Protein AF-A0A699UHP6-F1 (afdb_monomer_lite)

Organism: Tanacetum cinerariifolium (NCBI:txid118510)

pLDDT: mean 79.54, std 11.46, range [41.97, 96.06]

Secondary structure (DSSP, 8-state):
-HHHHHHTTPPP-TTT---S-SEEEETTEEEETTEEEE-HHHHHHHHTPPP--EETTEE----HHHHHHHHHHHHHHHSTTS-PPP-TTS-EEEEEEE-SS-EEEEEEE------

Sequence (115 aa):
MLKRCEDTKLALNWEKSHFMVKEGIVLGYKISKKGIEVDKAKIEVILKLPHPTTVKGIAVSLDTQDFTAFRTLKDKLTEAPILIAPNWDQAFELMCDASDYAVGAVLGQRIEKHF

Foldseek 3Di:
DVVVCV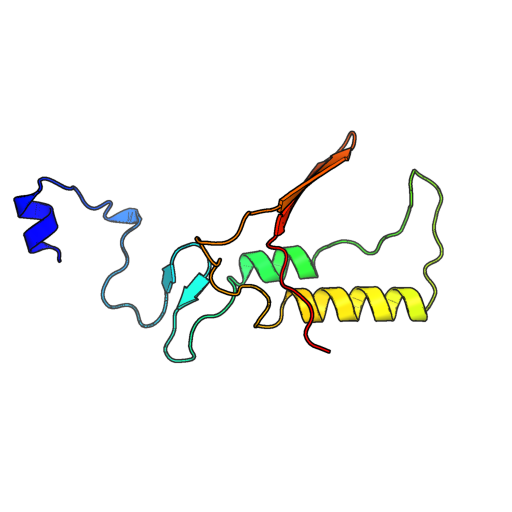VVVNDDDPVPDDPPDQWDADPQWIQHPVGTAHHVVVLVVLVPPDDCQDDVNHGDDQDPVNVVVSVVVSVVVRDPPPCDPDDPVFDWDWDWDDDPVDIDIDIDTDDPDPD

Structure (mmCIF, N/CA/C/O backbone):
data_AF-A0A699UHP6-F1
#
_entry.id   AF-A0A699UHP6-F1
#
loop_
_atom_site.group_PDB
_atom_site.id
_atom_site.type_symbol
_atom_site.label_atom_id
_atom_site.label_alt_id
_atom_site.label_comp_id
_atom_site.label_asym_id
_atom_site.label_entity_id
_atom_site.label_seq_id
_atom_site.pdbx_PDB_ins_code
_atom_site.Cartn_x
_atom_site.Cartn_y
_atom_site.Cartn_z
_atom_site.occupancy
_atom_site.B_iso_or_equiv
_atom_site.auth_seq_id
_atom_site.auth_comp_id
_atom_site.auth_asym_id
_atom_site.auth_atom_id
_atom_site.pdbx_PDB_model_num
ATOM 1 N N . MET A 1 1 ? -12.772 -1.068 23.017 1.00 82.75 1 MET A N 1
ATOM 2 C CA . MET A 1 1 ? -12.833 -1.665 21.663 1.00 82.75 1 MET A CA 1
ATOM 3 C C . MET A 1 1 ? -13.234 -3.131 21.744 1.00 82.75 1 MET A C 1
ATOM 5 O O . MET A 1 1 ? -14.338 -3.428 21.328 1.00 82.75 1 MET A O 1
ATOM 9 N N . LEU A 1 2 ? -12.447 -3.996 22.401 1.00 89.50 2 LEU A N 1
ATOM 10 C CA . LEU A 1 2 ? -12.779 -5.424 22.578 1.00 89.50 2 LEU A CA 1
ATOM 11 C C . LEU A 1 2 ? -14.181 -5.664 23.167 1.00 89.50 2 LEU A C 1
ATOM 13 O O . LEU A 1 2 ? -14.947 -6.437 22.608 1.00 89.50 2 LEU A O 1
ATOM 17 N N . LYS A 1 3 ? -14.566 -4.901 24.200 1.00 91.38 3 LYS A N 1
ATOM 18 C CA . LYS A 1 3 ? -15.924 -4.960 24.765 1.00 91.38 3 LYS A CA 1
ATOM 19 C C . LYS A 1 3 ? -17.028 -4.692 23.730 1.00 91.38 3 LYS A C 1
ATOM 21 O O . LYS A 1 3 ? -18.012 -5.409 23.690 1.00 91.38 3 LYS A O 1
ATOM 26 N N . ARG A 1 4 ? -16.818 -3.733 22.819 1.00 93.06 4 ARG A N 1
ATOM 27 C CA . ARG A 1 4 ? -17.770 -3.459 21.728 1.00 93.06 4 ARG A CA 1
ATOM 28 C C . ARG A 1 4 ? -17.830 -4.606 20.718 1.00 93.06 4 ARG A C 1
ATOM 30 O O . ARG A 1 4 ? -18.895 -4.837 20.161 1.00 93.06 4 ARG A O 1
ATOM 37 N N . CYS A 1 5 ? -16.722 -5.309 20.468 1.00 90.69 5 CYS A N 1
ATOM 38 C CA . CYS A 1 5 ? -16.730 -6.509 19.626 1.00 90.69 5 CYS A CA 1
ATOM 39 C C . CYS A 1 5 ? -17.602 -7.609 20.251 1.00 90.69 5 CYS A C 1
ATOM 41 O O . CYS A 1 5 ? -18.398 -8.211 19.541 1.00 90.69 5 CYS A O 1
ATOM 43 N N . GLU A 1 6 ? -17.528 -7.803 21.574 1.00 91.19 6 GLU A N 1
ATOM 44 C CA . GLU A 1 6 ? -18.419 -8.723 22.301 1.00 91.19 6 GLU A CA 1
ATOM 45 C C . GLU A 1 6 ? -19.889 -8.298 22.180 1.00 91.19 6 GLU A C 1
ATOM 47 O O . GLU A 1 6 ? -20.727 -9.100 21.767 1.00 91.19 6 GLU A O 1
ATOM 52 N N . ASP A 1 7 ? -20.188 -7.026 22.464 1.00 95.94 7 ASP A N 1
ATOM 53 C CA . ASP A 1 7 ? -21.556 -6.488 22.438 1.00 95.94 7 ASP A CA 1
ATOM 54 C C . ASP A 1 7 ? -22.197 -6.594 21.039 1.00 95.94 7 ASP A C 1
ATOM 56 O O . ASP A 1 7 ? -23.408 -6.767 20.907 1.00 95.94 7 ASP A O 1
ATOM 60 N N . THR A 1 8 ? -21.381 -6.527 19.981 1.00 96.06 8 THR A N 1
ATOM 61 C CA . THR A 1 8 ? -21.813 -6.619 18.573 1.00 96.06 8 THR A CA 1
ATOM 62 C C . THR A 1 8 ? -21.675 -8.018 17.968 1.00 96.06 8 THR A C 1
ATOM 64 O O . THR A 1 8 ? -21.970 -8.196 16.788 1.00 96.06 8 THR A O 1
ATOM 67 N N . LYS A 1 9 ? -21.265 -9.026 18.754 1.00 94.19 9 LYS A N 1
ATOM 68 C CA . LYS A 1 9 ? -21.013 -10.407 18.296 1.00 94.19 9 LYS A CA 1
ATOM 69 C C . LYS A 1 9 ? -19.989 -10.502 17.152 1.00 94.19 9 LYS A C 1
ATOM 71 O O . LYS A 1 9 ? -20.067 -11.399 16.313 1.00 94.19 9 LYS A O 1
ATOM 76 N N . LEU A 1 10 ? -19.016 -9.593 17.119 1.00 93.69 10 LEU A N 1
ATOM 77 C CA . LEU A 1 10 ? -17.887 -9.644 16.193 1.00 93.69 10 LEU A CA 1
ATOM 78 C C . LEU A 1 10 ? -16.768 -10.509 16.779 1.00 93.69 10 LEU A C 1
ATOM 80 O O . LEU A 1 10 ? -16.263 -10.243 17.870 1.00 93.69 10 LEU A O 1
ATOM 84 N N . ALA A 1 11 ? -16.351 -11.528 16.030 1.00 90.06 11 ALA A N 1
ATOM 85 C CA . ALA A 1 11 ? -15.228 -12.381 16.396 1.00 90.06 11 ALA A CA 1
ATOM 86 C C . ALA A 1 11 ? -13.903 -11.798 15.885 1.00 90.06 11 ALA A C 1
ATOM 88 O O . ALA A 1 11 ? -13.796 -11.357 14.740 1.00 90.06 11 ALA A O 1
ATOM 89 N N . LEU A 1 12 ? -12.874 -11.833 16.730 1.00 88.50 12 LEU A N 1
ATOM 90 C CA . LEU A 1 12 ? -11.511 -11.479 16.344 1.00 88.50 12 LEU A CA 1
ATOM 91 C C . LEU A 1 12 ? -10.793 -12.716 15.814 1.00 88.50 12 LEU A C 1
ATOM 93 O O . LEU A 1 12 ? -10.819 -13.778 16.433 1.00 88.50 12 LEU A O 1
ATOM 97 N N . ASN A 1 13 ? -10.104 -12.567 14.686 1.00 91.94 13 ASN A N 1
ATOM 98 C CA . ASN A 1 13 ? -9.182 -13.592 14.220 1.00 91.94 13 ASN A CA 1
ATOM 99 C C . ASN A 1 13 ? -7.891 -13.492 15.046 1.00 91.94 13 ASN A C 1
ATOM 101 O O . ASN A 1 13 ? -7.106 -12.565 14.839 1.00 91.94 13 ASN A O 1
ATOM 105 N N . TRP A 1 14 ? -7.686 -14.418 15.985 1.00 86.88 14 TRP A N 1
ATOM 106 C CA . TRP A 1 14 ? -6.534 -14.390 16.889 1.00 86.88 14 TRP A CA 1
ATOM 107 C C . TRP A 1 14 ? -5.195 -14.542 16.148 1.00 86.88 14 TRP A C 1
ATOM 109 O O . TRP A 1 14 ? -4.246 -13.852 16.499 1.00 86.88 14 TRP A O 1
ATOM 119 N N . GLU A 1 15 ? -5.137 -15.350 15.082 1.00 91.19 15 GLU A N 1
ATOM 120 C CA . GLU A 1 15 ? -3.921 -15.577 14.281 1.00 91.19 15 GLU A CA 1
ATOM 121 C C . GLU A 1 15 ? -3.471 -14.316 13.538 1.00 91.19 15 GLU A C 1
ATOM 123 O O . GLU A 1 15 ? -2.287 -14.120 13.278 1.00 91.19 15 GLU A O 1
ATOM 128 N N . LYS A 1 16 ? -4.424 -13.447 13.183 1.00 88.00 16 LYS A N 1
ATOM 129 C CA . LYS A 1 16 ? -4.167 -12.201 12.444 1.00 88.00 16 LYS A CA 1
ATOM 130 C C . LYS A 1 16 ? -4.133 -10.960 13.340 1.00 88.00 16 LYS A C 1
ATOM 132 O O . LYS A 1 16 ? -3.782 -9.877 12.868 1.00 88.00 16 LYS A O 1
ATOM 137 N N . SER A 1 17 ? -4.503 -11.084 14.615 1.00 89.88 17 SER A N 1
ATOM 138 C CA . SER A 1 17 ? -4.574 -9.953 15.543 1.00 89.88 17 SER A CA 1
ATOM 139 C C . SER A 1 17 ? -3.251 -9.747 16.271 1.00 89.88 17 SER A C 1
ATOM 141 O O . SER A 1 17 ? -2.696 -10.669 16.856 1.00 89.88 17 SER A O 1
ATOM 143 N N . HIS A 1 18 ? -2.772 -8.505 16.284 1.00 90.00 18 HIS A N 1
ATOM 144 C CA . HIS A 1 18 ? -1.529 -8.119 16.946 1.00 90.00 18 HIS A CA 1
ATOM 145 C C . HIS A 1 18 ? -1.850 -7.127 18.068 1.00 90.00 18 HIS A C 1
ATOM 147 O O . HIS A 1 18 ? -2.420 -6.065 17.815 1.00 90.00 18 HIS A O 1
ATOM 153 N N . PHE A 1 19 ? -1.493 -7.464 19.310 1.00 91.69 19 PHE A N 1
ATOM 154 C CA . PHE A 1 19 ? -1.783 -6.647 20.493 1.00 91.69 19 PHE A CA 1
ATOM 155 C C . PHE A 1 19 ? -0.498 -6.208 21.188 1.00 91.69 19 PHE A C 1
ATOM 157 O O . PHE A 1 19 ? 0.453 -6.976 21.288 1.00 91.69 19 PHE A O 1
ATOM 164 N N . MET A 1 20 ? -0.491 -4.975 21.702 1.00 92.00 20 MET A N 1
ATOM 165 C CA . MET A 1 20 ? 0.611 -4.420 22.506 1.00 92.00 20 MET A CA 1
ATOM 166 C C . MET A 1 20 ? 1.993 -4.462 21.818 1.00 92.00 20 MET A C 1
ATOM 168 O O . MET A 1 20 ? 3.029 -4.509 22.481 1.00 92.00 20 MET A O 1
ATOM 172 N N . VAL A 1 21 ? 2.024 -4.420 20.482 1.00 92.19 21 VAL A N 1
ATOM 173 C CA . VAL A 1 21 ? 3.258 -4.408 19.683 1.00 92.19 21 VAL A CA 1
ATOM 174 C C . VAL A 1 21 ? 3.806 -2.985 19.514 1.00 92.19 21 VAL A C 1
ATOM 176 O O . VAL A 1 21 ? 3.057 -2.010 19.499 1.00 92.19 21 VAL A O 1
ATOM 179 N N . LYS A 1 22 ? 5.132 -2.850 19.384 1.00 91.19 22 LYS A N 1
ATOM 180 C CA . LYS A 1 22 ? 5.804 -1.551 19.154 1.00 91.19 22 LYS A CA 1
ATOM 181 C C . LYS A 1 22 ? 5.729 -1.083 17.696 1.00 91.19 22 LYS A C 1
ATOM 183 O O . LYS A 1 22 ? 5.924 0.102 17.429 1.00 91.19 22 LYS A O 1
ATOM 188 N N . GLU A 1 23 ? 5.487 -2.015 16.782 1.00 90.38 23 GLU A N 1
ATOM 189 C CA . GLU A 1 23 ? 5.287 -1.785 15.356 1.00 90.38 23 GLU A CA 1
ATOM 190 C C . GLU A 1 23 ? 4.331 -2.838 14.782 1.00 90.38 23 GLU A C 1
ATOM 192 O O . GLU A 1 23 ? 4.243 -3.941 15.321 1.00 90.38 23 GLU A O 1
ATOM 197 N N . GLY A 1 24 ? 3.611 -2.507 13.709 1.00 87.19 24 GLY A N 1
ATOM 198 C CA . GLY A 1 24 ? 2.671 -3.425 13.061 1.00 87.19 24 GLY A CA 1
ATOM 199 C C . GLY A 1 24 ? 2.279 -2.983 11.654 1.00 87.19 24 GLY A C 1
ATOM 200 O O . GLY A 1 24 ? 2.492 -1.828 11.286 1.00 87.19 24 GLY A O 1
ATOM 201 N N . ILE A 1 25 ? 1.718 -3.907 10.870 1.00 84.50 25 ILE A N 1
ATOM 202 C CA . ILE A 1 25 ? 1.209 -3.618 9.526 1.00 84.50 25 ILE A CA 1
ATOM 203 C C . ILE A 1 25 ? -0.288 -3.314 9.595 1.00 84.50 25 ILE A C 1
ATOM 205 O O . ILE A 1 25 ? -1.072 -4.134 10.067 1.00 84.50 25 ILE A O 1
ATOM 209 N N . VAL A 1 26 ? -0.695 -2.152 9.087 1.00 80.94 26 VAL A N 1
ATOM 210 C CA . VAL A 1 26 ? -2.103 -1.751 8.957 1.00 80.94 26 VAL A CA 1
ATOM 211 C C . VAL A 1 26 ? -2.335 -1.307 7.521 1.00 80.94 26 VAL A C 1
ATOM 213 O O . VAL A 1 26 ? -1.646 -0.418 7.033 1.00 80.94 26 VAL A O 1
ATOM 216 N N . LEU A 1 27 ? -3.267 -1.961 6.820 1.00 76.94 27 LEU A N 1
ATOM 217 C CA . LEU A 1 27 ? -3.577 -1.690 5.405 1.00 76.94 27 LEU A CA 1
ATOM 218 C C . LEU A 1 27 ? -2.339 -1.724 4.477 1.00 76.94 27 LEU A C 1
ATOM 220 O O . LEU A 1 27 ? -2.261 -1.005 3.483 1.00 76.94 27 LEU A O 1
ATOM 224 N N . GLY A 1 28 ? -1.352 -2.567 4.802 1.00 73.88 28 GLY A N 1
ATOM 225 C CA . GLY A 1 28 ? -0.106 -2.685 4.036 1.00 73.88 28 GLY A CA 1
ATOM 226 C C . GLY A 1 28 ? 0.873 -1.522 4.235 1.00 73.88 28 GLY A C 1
ATOM 227 O O . GLY A 1 28 ? 1.672 -1.261 3.332 1.00 73.88 28 GLY A O 1
ATOM 228 N N . TYR A 1 29 ? 0.786 -0.824 5.371 1.00 77.94 29 TYR A N 1
ATOM 229 C CA . TYR A 1 29 ? 1.748 0.171 5.846 1.00 77.94 29 TYR A CA 1
ATOM 230 C C . TYR A 1 29 ? 2.321 -0.248 7.188 1.00 77.94 29 TYR A C 1
ATOM 232 O O . TYR A 1 29 ? 1.589 -0.737 8.050 1.00 77.94 29 TYR A O 1
ATOM 240 N N . LYS A 1 30 ? 3.612 0.000 7.393 1.00 83.69 30 LYS A N 1
ATOM 241 C CA . LYS A 1 30 ? 4.263 -0.209 8.678 1.00 83.69 30 LYS A CA 1
ATOM 242 C C . LYS A 1 30 ? 4.034 1.006 9.570 1.00 83.69 30 LYS A C 1
ATOM 244 O O . LYS A 1 30 ? 4.464 2.107 9.254 1.00 83.69 30 LYS A O 1
ATOM 249 N N . ILE A 1 31 ? 3.397 0.799 10.715 1.00 85.31 31 ILE A N 1
ATOM 250 C CA . ILE A 1 31 ? 3.216 1.821 11.747 1.00 85.31 31 ILE A CA 1
ATOM 251 C C . ILE A 1 31 ? 4.226 1.562 12.859 1.00 85.31 31 ILE A C 1
ATOM 253 O O . ILE A 1 31 ? 4.308 0.448 13.376 1.00 85.31 31 ILE A O 1
ATOM 257 N N . SER A 1 32 ? 4.994 2.582 13.239 1.00 88.81 32 SER A N 1
ATOM 258 C CA . SER A 1 32 ? 5.931 2.528 14.366 1.00 88.81 32 SER A CA 1
ATOM 259 C C . SER A 1 32 ? 6.019 3.882 15.080 1.00 88.81 32 SER A C 1
ATOM 261 O O . SER A 1 32 ? 5.417 4.866 14.655 1.00 88.81 32 SER A O 1
ATOM 263 N N . LYS A 1 33 ? 6.831 3.973 16.142 1.00 88.12 33 LYS A N 1
ATOM 264 C CA . LYS A 1 33 ? 7.133 5.258 16.805 1.00 88.12 33 LYS A CA 1
ATOM 265 C C . LYS A 1 33 ? 7.775 6.301 15.878 1.00 88.12 33 LYS A C 1
ATOM 267 O O . LYS A 1 33 ? 7.727 7.481 16.201 1.00 88.12 33 LYS A O 1
ATOM 272 N N . LYS A 1 34 ? 8.397 5.874 14.772 1.00 83.69 34 LYS A N 1
ATOM 273 C CA . LYS A 1 34 ? 9.004 6.771 13.776 1.00 83.69 34 LYS A CA 1
ATOM 274 C C . LYS A 1 34 ? 7.977 7.388 12.821 1.00 83.69 34 LYS A C 1
ATOM 276 O O . LYS A 1 34 ? 8.315 8.330 12.117 1.00 83.69 34 LYS A O 1
ATOM 281 N N . GLY A 1 35 ? 6.747 6.873 12.807 1.00 81.69 35 GLY A N 1
ATOM 282 C CA . GLY A 1 35 ? 5.692 7.278 11.884 1.00 81.69 35 GLY A CA 1
ATOM 283 C C . GLY A 1 35 ? 5.179 6.115 11.037 1.00 81.69 35 GLY A C 1
ATOM 284 O O . GLY A 1 35 ? 5.297 4.945 11.417 1.00 81.69 35 GLY A O 1
ATOM 285 N N . ILE A 1 36 ? 4.576 6.468 9.901 1.00 80.12 36 ILE A N 1
ATOM 286 C CA . ILE A 1 36 ? 4.056 5.539 8.895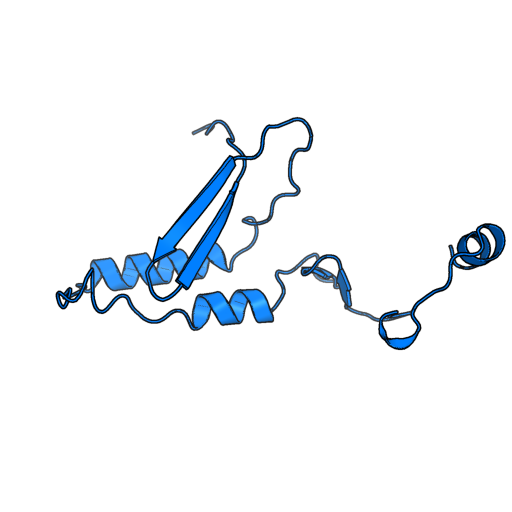 1.00 80.12 36 ILE A CA 1
ATOM 287 C C . ILE A 1 36 ? 5.136 5.351 7.827 1.00 80.12 36 ILE A C 1
ATOM 289 O O . ILE A 1 36 ? 5.582 6.315 7.212 1.00 80.12 36 ILE A O 1
ATOM 293 N N . GLU A 1 37 ? 5.544 4.108 7.607 1.00 76.56 37 GLU A N 1
ATOM 294 C CA . GLU A 1 37 ? 6.528 3.706 6.605 1.00 76.56 37 GLU A CA 1
ATOM 295 C C . GLU A 1 37 ? 5.866 2.765 5.586 1.00 76.56 37 GLU A C 1
ATOM 297 O O . GLU A 1 37 ? 4.930 2.020 5.905 1.00 76.56 37 GLU A O 1
ATOM 302 N N . VAL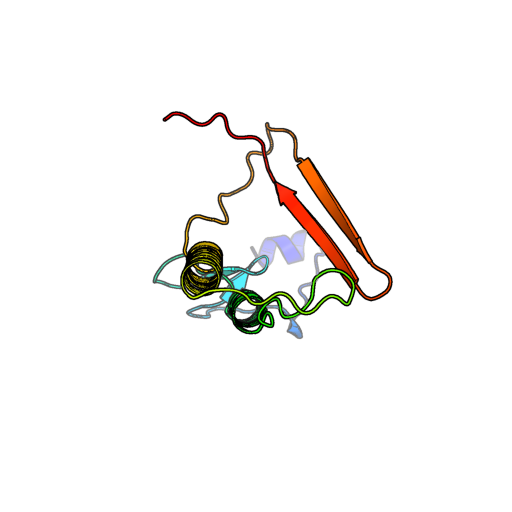 A 1 38 ? 6.353 2.777 4.344 1.00 72.56 38 VAL A N 1
ATOM 303 C CA . VAL A 1 38 ? 5.924 1.805 3.330 1.00 72.56 38 VAL A CA 1
ATOM 304 C C . VAL A 1 38 ? 6.384 0.411 3.757 1.00 72.56 38 VAL A C 1
ATOM 306 O O . VAL A 1 38 ? 7.490 0.236 4.271 1.00 72.56 38 VAL A O 1
ATOM 309 N N . ASP A 1 39 ? 5.525 -0.591 3.565 1.00 73.44 39 ASP A N 1
ATOM 310 C CA . ASP A 1 39 ? 5.880 -1.985 3.826 1.00 73.44 39 ASP A CA 1
ATOM 311 C C . ASP A 1 39 ? 7.154 -2.370 3.054 1.00 73.44 39 ASP A C 1
ATOM 313 O O . ASP A 1 39 ? 7.249 -2.175 1.838 1.00 73.44 39 ASP A O 1
ATOM 317 N N . LYS A 1 40 ? 8.129 -2.947 3.765 1.00 74.62 40 LYS A N 1
ATOM 318 C CA . LYS A 1 40 ? 9.401 -3.402 3.194 1.00 74.62 40 LYS A CA 1
ATOM 319 C C . LYS A 1 40 ? 9.199 -4.355 2.020 1.00 74.62 40 LYS A C 1
ATOM 321 O O . LYS A 1 40 ? 9.971 -4.282 1.073 1.00 74.62 40 LYS A O 1
ATOM 326 N N . ALA A 1 41 ? 8.160 -5.192 2.048 1.00 76.44 41 ALA A N 1
ATOM 327 C CA . ALA A 1 41 ? 7.851 -6.091 0.941 1.00 76.44 41 ALA A CA 1
ATOM 328 C C . ALA A 1 41 ? 7.512 -5.319 -0.348 1.00 76.44 41 ALA A C 1
ATOM 330 O O . ALA A 1 41 ? 7.955 -5.695 -1.430 1.00 76.44 41 ALA A O 1
ATOM 331 N N . LYS A 1 42 ? 6.786 -4.197 -0.245 1.00 73.06 42 LYS A N 1
ATOM 332 C CA . LYS A 1 42 ? 6.466 -3.339 -1.400 1.00 73.06 42 LYS A CA 1
ATOM 333 C C . LYS A 1 42 ? 7.712 -2.630 -1.939 1.00 73.06 42 LYS A C 1
ATOM 335 O O . LYS A 1 42 ? 7.893 -2.563 -3.152 1.00 73.06 42 LYS A O 1
ATOM 340 N N . ILE A 1 43 ? 8.589 -2.160 -1.047 1.00 76.44 43 ILE A N 1
ATOM 341 C CA . ILE A 1 43 ? 9.887 -1.567 -1.414 1.00 76.44 43 ILE A CA 1
ATOM 342 C C . ILE A 1 43 ? 10.753 -2.604 -2.141 1.00 76.44 43 ILE A C 1
ATOM 344 O O . ILE A 1 43 ? 11.320 -2.323 -3.193 1.00 76.44 43 ILE A O 1
ATOM 348 N N . GLU A 1 44 ? 10.832 -3.822 -1.607 1.00 80.12 44 GLU A N 1
ATOM 349 C CA . GLU A 1 44 ? 11.652 -4.897 -2.160 1.00 80.12 44 GLU A CA 1
ATOM 350 C C . GLU A 1 44 ? 11.212 -5.293 -3.575 1.00 80.12 44 GLU A C 1
ATOM 352 O O . GLU A 1 44 ? 12.064 -5.522 -4.433 1.00 80.12 44 GLU A O 1
ATOM 357 N N . VAL A 1 45 ? 9.903 -5.306 -3.847 1.00 80.44 45 VAL A N 1
ATOM 358 C CA . VAL A 1 45 ? 9.367 -5.535 -5.198 1.00 80.44 45 VAL A CA 1
ATOM 359 C C . VAL A 1 45 ? 9.868 -4.470 -6.178 1.00 80.44 45 VAL A C 1
ATOM 361 O O . VAL A 1 45 ? 10.348 -4.825 -7.252 1.00 80.44 45 VAL A O 1
ATOM 364 N N . ILE A 1 46 ? 9.833 -3.186 -5.804 1.00 80.88 46 ILE A N 1
ATOM 365 C CA . ILE A 1 46 ? 10.307 -2.079 -6.656 1.00 80.88 46 ILE A CA 1
ATOM 366 C C . ILE A 1 46 ? 11.822 -2.166 -6.877 1.00 80.88 46 ILE A C 1
ATOM 368 O O . ILE A 1 46 ? 12.300 -2.021 -8.005 1.00 80.88 46 ILE A O 1
ATOM 372 N N . LEU A 1 47 ? 12.592 -2.454 -5.823 1.00 80.19 47 LEU A N 1
ATOM 373 C CA . LEU A 1 47 ? 14.047 -2.589 -5.915 1.00 80.19 47 LEU A CA 1
ATOM 374 C C . LEU A 1 47 ? 14.452 -3.743 -6.842 1.00 80.19 47 LEU A C 1
ATOM 376 O O . LEU A 1 47 ? 15.345 -3.566 -7.677 1.00 80.19 47 LEU A O 1
ATOM 380 N N . LYS A 1 48 ? 13.754 -4.884 -6.751 1.00 83.00 48 LYS A N 1
ATOM 381 C CA . LYS A 1 48 ? 14.000 -6.089 -7.558 1.00 83.00 48 LYS A CA 1
ATOM 382 C C . LYS A 1 48 ? 13.510 -6.002 -9.003 1.00 83.00 48 LYS A C 1
ATOM 384 O O . LYS A 1 48 ? 13.795 -6.927 -9.762 1.00 83.00 48 LYS A O 1
ATOM 389 N N . LEU A 1 49 ? 12.816 -4.931 -9.411 1.00 80.88 49 LEU A N 1
ATOM 390 C CA . LEU A 1 49 ? 12.412 -4.767 -10.810 1.00 80.88 49 LEU A CA 1
ATOM 391 C C . LEU A 1 49 ? 13.646 -4.865 -11.725 1.00 80.88 49 LEU A C 1
ATOM 393 O O . LEU A 1 49 ? 14.615 -4.125 -11.507 1.00 80.88 49 LEU A O 1
ATOM 397 N N . PRO A 1 50 ? 13.644 -5.761 -12.726 1.00 78.88 50 PRO A N 1
ATOM 398 C CA . PRO A 1 50 ? 14.783 -5.920 -13.615 1.00 78.88 50 PRO A CA 1
ATOM 399 C C . PRO A 1 50 ? 15.020 -4.634 -14.408 1.00 78.88 50 PRO A C 1
ATOM 401 O O . PRO A 1 50 ? 14.092 -3.867 -14.675 1.00 78.88 50 PRO A O 1
ATOM 404 N N . HIS A 1 51 ? 16.274 -4.395 -14.788 1.00 72.00 51 HIS A N 1
ATOM 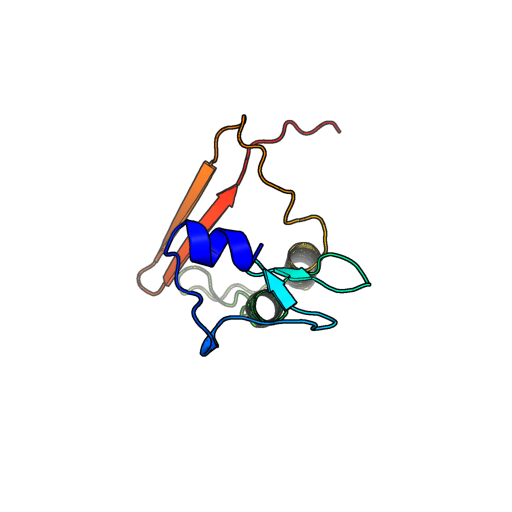405 C CA . HIS A 1 51 ? 16.583 -3.299 -15.699 1.00 72.00 51 HIS A CA 1
ATOM 406 C C . HIS A 1 51 ? 15.904 -3.568 -17.046 1.00 72.00 51 HIS A C 1
ATOM 408 O O . HIS A 1 51 ? 15.997 -4.701 -17.540 1.00 72.00 51 HIS A O 1
ATOM 414 N N . PRO A 1 52 ? 15.239 -2.562 -17.642 1.00 71.00 52 PRO A N 1
ATOM 415 C CA . PRO A 1 52 ? 14.635 -2.718 -18.954 1.00 71.00 52 PRO A CA 1
ATOM 416 C C . PRO A 1 52 ? 15.731 -3.081 -19.957 1.00 71.00 52 PRO A C 1
ATOM 418 O O . PRO A 1 52 ? 16.584 -2.272 -20.288 1.00 71.00 52 PRO A O 1
ATOM 421 N N . THR A 1 53 ? 15.760 -4.334 -20.390 1.00 68.31 53 THR A N 1
ATOM 422 C CA . THR A 1 53 ? 16.795 -4.853 -21.301 1.00 68.31 53 THR A CA 1
ATOM 423 C C . THR A 1 53 ? 16.253 -5.031 -22.713 1.00 68.31 53 THR A C 1
ATOM 425 O O . THR A 1 53 ? 17.015 -5.165 -23.666 1.00 68.31 53 THR A O 1
ATOM 428 N N . THR A 1 54 ? 14.930 -5.007 -22.868 1.00 60.16 54 THR A N 1
ATOM 429 C CA . THR A 1 54 ? 14.242 -5.177 -24.145 1.00 60.16 54 THR A CA 1
ATOM 430 C C . THR A 1 54 ? 12.927 -4.407 -24.150 1.00 60.16 54 THR A C 1
ATOM 432 O O . THR A 1 54 ? 12.174 -4.436 -23.180 1.00 60.16 54 THR A O 1
ATOM 435 N N . VAL A 1 55 ? 12.613 -3.763 -25.272 1.00 57.94 55 VAL A N 1
ATOM 436 C CA . VAL A 1 55 ? 11.254 -3.298 -25.577 1.00 57.94 55 VAL A CA 1
ATOM 437 C C . VAL A 1 55 ? 10.768 -4.165 -26.731 1.00 57.94 55 VAL A C 1
ATOM 439 O O . VAL A 1 55 ? 11.374 -4.162 -27.799 1.00 57.94 55 VAL A O 1
ATOM 442 N N . LYS A 1 56 ? 9.722 -4.972 -26.503 1.00 60.34 56 LYS A N 1
ATOM 443 C CA . LYS A 1 56 ? 9.135 -5.874 -27.518 1.00 60.34 56 LYS A CA 1
ATOM 444 C C . LYS A 1 56 ? 10.172 -6.739 -28.269 1.00 60.34 56 LYS A C 1
ATOM 446 O O . LYS A 1 56 ? 10.111 -6.871 -29.486 1.00 60.34 56 LYS A O 1
ATOM 451 N N . GLY A 1 57 ? 11.145 -7.305 -27.550 1.00 51.59 57 GLY A N 1
ATOM 452 C CA . GLY A 1 57 ? 12.158 -8.204 -28.126 1.00 51.59 57 GLY A CA 1
ATOM 453 C C . GLY A 1 57 ? 13.332 -7.521 -28.841 1.00 51.59 57 GLY A C 1
ATOM 454 O O . GLY A 1 57 ? 14.242 -8.215 -29.284 1.00 51.59 57 GLY A O 1
ATOM 455 N N . ILE A 1 58 ? 13.367 -6.187 -28.912 1.00 55.44 58 ILE A N 1
ATOM 456 C CA . ILE A 1 58 ? 14.536 -5.432 -29.382 1.00 55.44 58 ILE A CA 1
ATOM 457 C C . ILE A 1 58 ? 15.388 -5.086 -28.168 1.00 55.44 58 ILE A C 1
ATOM 459 O O . ILE A 1 58 ? 14.888 -4.463 -27.228 1.00 55.44 58 ILE A O 1
ATOM 463 N N . ALA A 1 59 ? 16.655 -5.508 -28.172 1.00 61.41 59 ALA A N 1
ATOM 464 C CA . ALA A 1 59 ? 17.613 -5.133 -27.139 1.00 61.41 59 ALA A CA 1
ATOM 465 C C . ALA A 1 59 ? 17.763 -3.608 -27.141 1.00 61.41 59 ALA A C 1
ATOM 467 O O . ALA A 1 59 ? 18.232 -3.027 -28.120 1.00 61.41 59 ALA A O 1
ATOM 468 N N . VAL A 1 60 ? 17.325 -2.963 -26.063 1.00 63.06 60 VAL A N 1
ATOM 469 C CA . VAL A 1 60 ? 17.502 -1.522 -25.887 1.00 63.06 60 VAL A CA 1
ATOM 470 C C . VAL A 1 60 ? 18.790 -1.328 -25.110 1.00 63.06 60 VAL A C 1
ATOM 472 O O . VAL A 1 60 ? 18.913 -1.788 -23.975 1.00 63.06 60 VAL A O 1
ATOM 475 N N . SER A 1 61 ? 19.768 -0.669 -25.727 1.00 64.88 61 SER A N 1
ATOM 476 C CA . SER A 1 61 ? 20.941 -0.178 -25.014 1.00 64.88 61 SER A CA 1
ATOM 477 C C . SER A 1 61 ? 20.523 1.052 -24.215 1.00 64.88 61 SER A C 1
ATOM 479 O O . SER A 1 61 ? 20.476 2.150 -24.765 1.00 64.88 61 SER A O 1
ATOM 481 N N . LEU A 1 62 ? 20.176 0.856 -22.944 1.00 65.88 62 LEU A N 1
ATOM 482 C CA . LEU A 1 62 ? 20.030 1.969 -22.010 1.00 65.88 62 LEU A CA 1
ATOM 483 C C . LEU A 1 62 ? 21.412 2.587 -21.801 1.00 65.88 62 LEU A C 1
ATOM 485 O O . LEU A 1 62 ? 22.361 1.881 -21.442 1.00 65.88 62 LEU A O 1
ATOM 489 N N . ASP A 1 63 ? 21.537 3.883 -22.054 1.00 75.38 63 ASP A N 1
ATOM 490 C CA . ASP A 1 63 ? 22.766 4.605 -21.757 1.00 75.38 63 ASP A CA 1
ATOM 491 C C . ASP A 1 63 ? 22.869 4.924 -20.249 1.00 75.38 63 ASP A C 1
ATOM 493 O O . ASP A 1 63 ? 22.010 4.584 -19.425 1.00 75.38 63 ASP A O 1
ATOM 497 N N . THR A 1 64 ? 23.960 5.573 -19.849 1.00 78.25 64 THR A N 1
ATOM 498 C CA . THR A 1 64 ? 24.187 5.962 -18.450 1.00 78.25 64 THR A CA 1
ATOM 499 C C . THR A 1 64 ? 23.093 6.902 -17.917 1.00 78.25 64 THR A C 1
ATOM 501 O O . THR A 1 64 ? 22.814 6.908 -16.712 1.00 78.25 64 THR A O 1
ATOM 504 N N . GLN A 1 65 ? 22.463 7.695 -18.787 1.00 80.50 65 GLN A N 1
ATOM 505 C CA . GLN A 1 65 ? 21.419 8.646 -18.423 1.00 80.50 65 GLN A CA 1
ATOM 506 C C . GLN A 1 65 ? 20.097 7.921 -18.142 1.00 80.50 65 GLN A C 1
ATOM 508 O O . GLN A 1 65 ? 19.476 8.182 -17.109 1.00 80.50 65 GLN A O 1
ATOM 513 N N . ASP A 1 66 ? 19.727 6.949 -18.974 1.00 78.00 66 ASP A N 1
ATOM 514 C CA . ASP A 1 66 ? 18.552 6.097 -18.778 1.00 78.00 66 ASP A CA 1
ATOM 515 C C . ASP A 1 66 ? 18.651 5.269 -17.492 1.00 78.00 66 ASP A C 1
ATOM 517 O O . ASP A 1 66 ? 17.700 5.184 -16.707 1.00 78.00 66 ASP A O 1
ATOM 521 N N . PHE A 1 67 ? 19.830 4.699 -17.228 1.00 79.06 67 PHE A N 1
ATOM 522 C CA . PHE A 1 67 ? 20.087 3.958 -15.995 1.00 79.06 67 PHE A CA 1
ATOM 523 C C . PHE A 1 67 ? 19.923 4.847 -14.756 1.00 79.06 67 PHE A C 1
ATOM 525 O O . PHE A 1 67 ? 19.303 4.450 -13.763 1.00 79.06 67 PHE A O 1
ATOM 532 N N . THR A 1 68 ? 20.450 6.071 -14.823 1.00 82.94 68 THR A N 1
ATOM 533 C CA . THR A 1 68 ? 20.333 7.046 -13.734 1.00 82.94 68 THR A CA 1
ATOM 534 C C . THR A 1 68 ? 18.874 7.436 -13.510 1.00 82.94 68 THR A C 1
ATOM 536 O O . THR A 1 68 ? 18.409 7.410 -12.372 1.00 82.94 68 THR A O 1
ATOM 539 N N . ALA A 1 69 ? 18.122 7.712 -14.580 1.00 83.06 69 ALA A N 1
ATOM 540 C CA . ALA A 1 69 ? 16.706 8.059 -14.502 1.00 83.06 69 ALA A CA 1
ATOM 541 C C . ALA A 1 69 ? 15.861 6.925 -13.900 1.00 83.06 69 ALA A C 1
ATOM 543 O O . ALA A 1 69 ? 15.038 7.171 -13.016 1.00 83.06 69 ALA A O 1
ATOM 544 N N . PHE A 1 70 ? 16.098 5.676 -14.314 1.00 82.25 70 PHE A N 1
ATOM 545 C CA . PHE A 1 70 ? 15.404 4.509 -13.768 1.00 82.25 70 PHE A CA 1
ATOM 546 C C . PHE A 1 70 ? 15.701 4.306 -12.280 1.00 82.25 70 PHE A C 1
ATOM 548 O O . PHE A 1 70 ? 14.792 4.030 -11.494 1.00 82.25 70 PHE A O 1
ATOM 555 N N . ARG A 1 71 ? 16.959 4.495 -11.864 1.00 82.94 71 ARG A N 1
ATOM 556 C CA . ARG A 1 71 ? 17.340 4.435 -10.451 1.00 82.94 71 ARG A CA 1
ATOM 557 C C . ARG A 1 71 ? 16.677 5.545 -9.640 1.00 82.94 71 ARG A C 1
ATOM 559 O O . ARG A 1 71 ? 16.053 5.253 -8.630 1.00 82.94 71 ARG A O 1
ATOM 566 N N . THR A 1 72 ? 16.720 6.785 -10.127 1.00 85.69 72 THR A N 1
ATOM 567 C CA . THR A 1 72 ? 16.027 7.915 -9.490 1.00 85.69 72 THR A CA 1
ATOM 568 C C . THR A 1 72 ? 14.523 7.666 -9.371 1.00 85.69 72 THR A C 1
ATOM 570 O O . THR A 1 72 ? 13.921 8.030 -8.365 1.00 85.69 72 THR A O 1
ATOM 573 N N . LEU A 1 73 ? 13.899 7.036 -10.371 1.00 82.69 73 LEU A N 1
ATOM 574 C CA . LEU A 1 73 ? 12.486 6.673 -10.311 1.00 82.69 73 LEU A CA 1
ATOM 575 C C . LEU A 1 73 ? 12.215 5.634 -9.219 1.00 82.69 73 LEU A C 1
ATOM 577 O O . LEU A 1 73 ? 11.281 5.819 -8.443 1.00 82.69 73 LEU A O 1
ATOM 581 N N . LYS A 1 74 ? 13.025 4.571 -9.131 1.00 81.62 74 LYS A N 1
ATOM 582 C CA . LYS A 1 74 ? 12.918 3.574 -8.055 1.00 81.62 74 LYS A CA 1
ATOM 583 C C . LYS A 1 74 ? 13.058 4.215 -6.682 1.00 81.62 74 LYS A C 1
ATOM 585 O O . LYS A 1 74 ? 12.209 3.973 -5.832 1.00 81.62 74 LYS A O 1
ATOM 590 N N . ASP A 1 75 ? 14.077 5.051 -6.504 1.00 80.81 75 ASP A N 1
ATOM 591 C CA . ASP A 1 75 ? 14.343 5.735 -5.239 1.00 80.81 75 ASP A CA 1
ATOM 592 C C . ASP A 1 75 ? 13.124 6.578 -4.841 1.00 80.81 75 ASP A C 1
ATOM 594 O O . ASP A 1 75 ? 12.550 6.358 -3.774 1.00 80.81 75 ASP A O 1
ATOM 598 N N . LYS A 1 76 ? 12.613 7.411 -5.761 1.00 79.06 76 LYS A N 1
ATOM 599 C CA . LYS A 1 76 ? 11.394 8.201 -5.536 1.00 79.06 76 LYS A CA 1
ATOM 600 C C . LYS A 1 76 ? 10.193 7.328 -5.184 1.00 79.06 76 LYS A C 1
ATOM 602 O O . LYS A 1 76 ? 9.530 7.621 -4.201 1.00 79.06 76 LYS A O 1
ATOM 607 N N . LEU A 1 77 ? 9.938 6.241 -5.920 1.00 75.06 77 LEU A N 1
ATOM 608 C CA . LEU A 1 77 ? 8.835 5.299 -5.651 1.00 75.06 77 LEU A CA 1
ATOM 609 C C . LEU A 1 77 ? 8.927 4.617 -4.276 1.00 75.06 77 LEU A C 1
ATOM 611 O O . LEU A 1 77 ? 7.917 4.126 -3.769 1.00 75.06 77 LEU A O 1
ATOM 615 N N . THR A 1 78 ? 10.116 4.581 -3.677 1.00 72.94 78 THR A N 1
ATOM 616 C CA . THR A 1 78 ? 10.358 4.020 -2.341 1.00 72.94 78 THR A CA 1
ATOM 617 C C . THR A 1 78 ? 10.436 5.068 -1.228 1.00 72.94 78 THR A C 1
ATOM 619 O O . THR A 1 78 ? 10.470 4.700 -0.053 1.00 72.94 78 THR A O 1
ATOM 622 N N . GLU A 1 79 ? 10.417 6.357 -1.570 1.00 69.75 79 GLU A N 1
ATOM 623 C CA . GLU A 1 79 ? 10.433 7.472 -0.625 1.00 69.75 79 GLU A CA 1
ATOM 624 C C . GLU A 1 79 ? 9.005 7.929 -0.267 1.00 69.75 79 GLU A C 1
ATOM 626 O O . GLU A 1 79 ? 8.101 8.026 -1.102 1.00 69.75 79 GLU A O 1
ATOM 631 N N . ALA A 1 80 ? 8.779 8.248 1.011 1.00 56.94 80 ALA A N 1
ATOM 632 C CA . ALA A 1 80 ? 7.601 9.018 1.411 1.00 56.94 80 ALA A CA 1
ATOM 633 C C . ALA A 1 80 ? 7.729 10.423 0.784 1.00 56.94 80 ALA A C 1
ATOM 635 O O . ALA A 1 80 ? 8.779 11.038 0.956 1.00 56.94 80 ALA A O 1
ATOM 636 N N . PRO A 1 81 ? 6.734 10.936 0.033 1.00 55.56 81 PRO A N 1
ATOM 637 C CA . PRO A 1 81 ? 5.323 10.984 0.407 1.00 55.56 81 PRO A CA 1
ATOM 638 C C . PRO A 1 81 ? 4.390 10.435 -0.692 1.00 55.56 81 PRO A C 1
ATOM 640 O O . PRO A 1 81 ? 3.342 11.009 -0.963 1.00 55.56 81 PRO A O 1
ATOM 643 N N . ILE A 1 82 ? 4.763 9.342 -1.364 1.00 55.31 82 ILE A N 1
ATOM 644 C CA . ILE A 1 82 ? 4.029 8.853 -2.553 1.00 55.31 82 ILE A CA 1
ATOM 645 C C . ILE A 1 82 ? 2.715 8.117 -2.224 1.00 55.31 82 ILE A C 1
ATOM 647 O O . ILE A 1 82 ? 1.887 7.889 -3.101 1.00 55.31 82 ILE A O 1
ATOM 651 N N . LEU A 1 83 ? 2.447 7.827 -0.950 1.00 54.72 83 LEU A N 1
ATOM 652 C CA . LEU A 1 83 ? 1.165 7.288 -0.490 1.00 54.72 83 LEU A CA 1
ATOM 653 C C . LEU A 1 83 ? 0.452 8.322 0.387 1.00 54.72 83 LEU A C 1
ATOM 655 O O . LEU A 1 83 ? 0.315 8.163 1.599 1.00 54.72 83 LEU A O 1
ATOM 659 N N . ILE A 1 84 ? 0.042 9.422 -0.248 1.00 62.53 84 ILE A N 1
ATOM 660 C CA . ILE A 1 84 ? -0.890 10.390 0.339 1.00 62.53 84 ILE A CA 1
ATOM 661 C C . ILE A 1 84 ? -2.207 9.652 0.602 1.00 62.53 84 ILE A C 1
ATOM 663 O O . ILE A 1 84 ? -2.637 8.834 -0.215 1.00 62.53 84 ILE A O 1
ATOM 667 N N . ALA A 1 85 ? -2.837 9.909 1.751 1.00 64.94 85 ALA A N 1
ATOM 668 C CA . ALA A 1 85 ? -4.176 9.394 2.002 1.00 64.94 85 ALA A CA 1
ATOM 669 C C . ALA A 1 85 ? -5.093 9.842 0.851 1.00 64.94 85 ALA A C 1
ATOM 671 O O . ALA A 1 85 ? -5.108 11.036 0.539 1.00 64.94 85 ALA A O 1
ATOM 672 N N . PRO A 1 86 ? -5.819 8.921 0.198 1.00 73.38 86 PRO A N 1
ATOM 673 C CA . PRO A 1 86 ? -6.640 9.293 -0.935 1.00 73.38 86 PRO A CA 1
ATOM 674 C C . PRO A 1 86 ? -7.691 10.309 -0.497 1.00 73.38 86 PRO A C 1
ATOM 676 O O . PRO A 1 86 ? -8.309 10.170 0.563 1.00 73.38 86 PRO A O 1
ATOM 679 N N . ASN A 1 87 ? -7.894 11.332 -1.316 1.00 82.44 87 ASN A N 1
ATOM 680 C CA . ASN A 1 87 ? -8.978 12.272 -1.119 1.00 82.44 87 ASN A CA 1
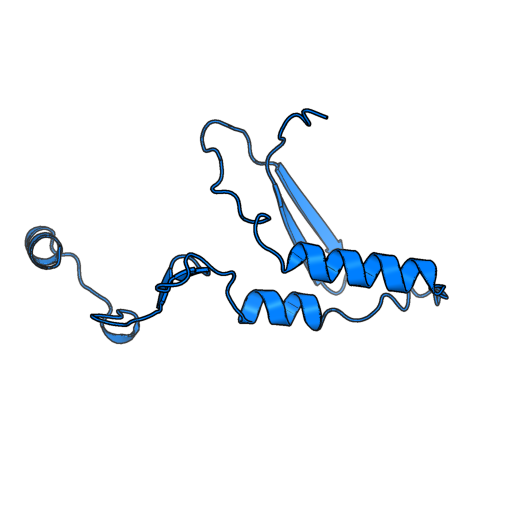ATOM 681 C C . ASN A 1 87 ? -10.275 11.627 -1.622 1.00 82.44 87 ASN A C 1
ATOM 683 O O . ASN A 1 87 ? -10.497 11.555 -2.825 1.00 82.44 87 ASN A O 1
ATOM 687 N N . TRP A 1 88 ? -11.129 11.150 -0.720 1.00 84.44 88 TRP A N 1
ATOM 688 C CA . TRP A 1 88 ? -12.376 10.466 -1.087 1.00 84.44 88 TRP A CA 1
ATOM 689 C C . TRP A 1 88 ? -13.389 11.354 -1.823 1.00 84.44 88 TRP A C 1
ATOM 691 O O . TRP A 1 88 ? -14.295 10.818 -2.457 1.00 84.44 88 TRP A O 1
ATOM 701 N N . ASP A 1 89 ? -13.211 12.678 -1.791 1.00 90.56 89 ASP A N 1
ATOM 702 C CA . ASP A 1 89 ? -14.032 13.631 -2.545 1.00 90.56 89 ASP A CA 1
ATOM 703 C C . ASP A 1 89 ? -13.560 13.792 -4.004 1.00 90.56 89 ASP A C 1
ATOM 705 O O . ASP A 1 89 ? -14.235 14.430 -4.814 1.00 90.56 89 ASP A O 1
ATOM 709 N N . GLN A 1 90 ? -12.401 13.227 -4.365 1.00 86.62 90 GLN A N 1
ATOM 710 C CA . GLN A 1 90 ? -11.841 13.269 -5.716 1.00 86.62 90 GLN A CA 1
ATOM 711 C C . GLN A 1 90 ? -11.981 11.924 -6.432 1.00 86.62 90 GLN A C 1
ATOM 713 O O . GLN A 1 90 ? -11.834 10.852 -5.844 1.00 86.62 90 GLN A O 1
ATOM 718 N N . ALA A 1 91 ? -12.203 11.984 -7.747 1.00 90.00 91 ALA A N 1
ATOM 719 C CA . ALA A 1 91 ? -12.254 10.795 -8.585 1.00 90.00 91 ALA A CA 1
ATOM 720 C C . ALA A 1 91 ? -10.902 10.064 -8.610 1.00 90.00 91 ALA A C 1
ATOM 722 O O . ALA A 1 91 ? -9.832 10.679 -8.635 1.00 90.00 91 ALA A O 1
ATOM 723 N N . PHE A 1 92 ? -10.972 8.735 -8.638 1.00 87.75 92 PHE A N 1
ATOM 724 C CA . PHE A 1 92 ? -9.817 7.882 -8.872 1.00 87.75 92 PHE A CA 1
ATOM 725 C C . PHE A 1 92 ? -9.656 7.610 -10.365 1.00 87.75 92 PHE A C 1
ATOM 727 O O . PHE A 1 92 ? -10.634 7.370 -11.073 1.00 87.75 92 PHE A O 1
ATOM 734 N N . GLU A 1 93 ? -8.411 7.574 -10.818 1.00 89.25 93 GLU A N 1
ATOM 735 C CA . GLU A 1 93 ? -8.030 7.120 -12.148 1.00 89.25 93 GLU A CA 1
ATOM 736 C C . GLU A 1 93 ? -7.315 5.775 -12.008 1.00 89.25 93 GLU A C 1
ATOM 738 O O . GLU A 1 93 ? -6.281 5.666 -11.349 1.00 89.25 93 GLU A O 1
ATOM 743 N N . LEU A 1 94 ? -7.889 4.733 -12.608 1.00 89.38 94 LEU A N 1
ATOM 744 C CA . LEU A 1 94 ? -7.257 3.425 -12.708 1.00 89.38 94 LEU A CA 1
ATOM 745 C C . LEU A 1 94 ? -6.596 3.312 -14.082 1.00 89.38 94 LEU A C 1
ATOM 747 O O . LEU A 1 94 ? -7.275 3.290 -15.107 1.00 89.38 94 LEU A O 1
ATOM 751 N N . MET A 1 95 ? -5.271 3.232 -14.095 1.00 91.06 95 MET A N 1
ATOM 752 C CA . MET A 1 95 ? -4.479 2.989 -15.294 1.00 91.06 95 MET A CA 1
ATOM 753 C C . MET A 1 95 ? -4.054 1.526 -15.287 1.00 91.06 95 MET A C 1
ATOM 755 O O . MET A 1 95 ? -3.340 1.103 -14.382 1.00 91.06 95 MET A O 1
ATOM 759 N N . CYS A 1 96 ? -4.486 0.757 -16.280 1.00 90.94 96 CYS A N 1
ATOM 760 C CA . CYS A 1 96 ? -4.117 -0.648 -16.420 1.00 90.94 96 CYS A CA 1
ATOM 761 C C . CYS A 1 96 ? -3.399 -0.867 -17.745 1.00 90.94 96 CYS A C 1
ATOM 763 O O . CYS A 1 96 ? -3.803 -0.312 -18.764 1.00 90.94 96 CYS A O 1
ATOM 765 N N . ASP A 1 97 ? -2.382 -1.718 -17.724 1.00 88.44 97 ASP A N 1
ATOM 766 C CA . ASP A 1 97 ? -1.735 -2.245 -18.917 1.00 88.44 97 ASP A CA 1
ATOM 767 C C . ASP A 1 97 ? -1.539 -3.757 -18.767 1.00 88.44 97 ASP A C 1
ATOM 769 O O . ASP A 1 97 ? -1.386 -4.278 -17.659 1.00 88.44 97 ASP A O 1
ATOM 773 N N . ALA A 1 98 ? -1.583 -4.479 -19.878 1.00 88.69 98 ALA A N 1
ATOM 774 C CA . ALA A 1 98 ? -1.449 -5.926 -19.895 1.00 88.69 98 ALA A CA 1
ATOM 775 C C . ALA A 1 98 ? -0.623 -6.378 -21.098 1.00 88.69 98 ALA A C 1
ATOM 777 O O . ALA A 1 98 ? -0.722 -5.842 -22.198 1.00 88.69 98 ALA A O 1
ATOM 778 N N . SER A 1 99 ? 0.174 -7.414 -20.876 1.00 87.69 99 SER A N 1
ATOM 779 C CA . SER A 1 99 ? 0.953 -8.119 -21.890 1.00 87.69 99 SER A CA 1
ATOM 780 C C . SER A 1 99 ? 0.672 -9.616 -21.799 1.00 87.69 99 SER A C 1
ATOM 782 O O . SER A 1 99 ? 0.073 -10.077 -20.827 1.00 87.69 99 SER A O 1
ATOM 784 N N . ASP A 1 100 ? 1.188 -10.388 -22.754 1.00 86.25 100 ASP A N 1
ATOM 785 C CA . ASP A 1 100 ? 1.079 -11.854 -22.755 1.00 86.25 100 ASP A CA 1
ATOM 786 C C . ASP A 1 100 ? 1.680 -12.522 -21.497 1.00 86.25 100 ASP A C 1
ATOM 788 O O . ASP A 1 100 ? 1.408 -13.691 -21.229 1.00 86.25 100 ASP A O 1
ATOM 792 N N . TYR A 1 101 ? 2.488 -11.794 -20.712 1.0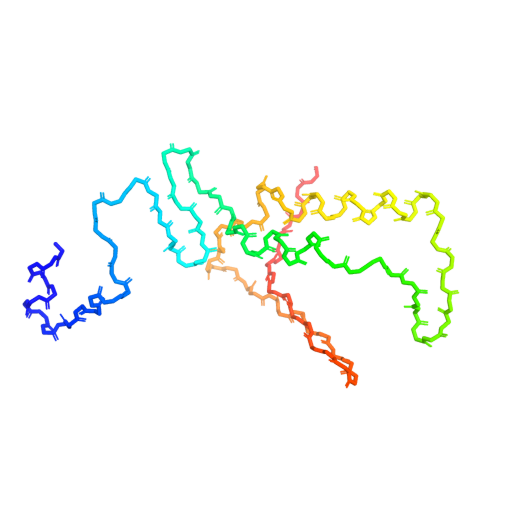0 81.56 101 TYR A N 1
ATOM 793 C CA . TYR A 1 101 ? 3.220 -12.320 -19.553 1.00 81.56 101 TYR A CA 1
ATOM 794 C C . TYR A 1 101 ? 2.795 -11.720 -18.208 1.00 81.56 101 TYR A C 1
ATOM 796 O O . TYR A 1 101 ? 3.045 -12.324 -17.165 1.00 81.56 101 TYR A O 1
ATOM 804 N N . ALA A 1 102 ? 2.210 -10.521 -18.198 1.00 79.38 102 ALA A N 1
ATOM 805 C CA . ALA A 1 102 ? 1.948 -9.786 -16.964 1.00 79.38 102 ALA A CA 1
ATOM 806 C C . ALA A 1 102 ? 0.854 -8.729 -17.128 1.00 79.38 102 ALA A C 1
ATOM 808 O O . ALA A 1 102 ? 0.687 -8.154 -18.202 1.00 79.38 102 ALA A O 1
ATOM 809 N N . VAL A 1 103 ? 0.183 -8.425 -16.016 1.00 88.19 103 VAL A N 1
ATOM 810 C CA . VAL A 1 103 ? -0.767 -7.315 -15.876 1.00 88.19 103 VAL A CA 1
ATOM 811 C C . VAL A 1 103 ? -0.204 -6.321 -14.864 1.00 88.19 103 VAL A C 1
ATOM 813 O O . VAL A 1 103 ? 0.248 -6.717 -13.788 1.00 88.19 103 VAL A O 1
ATOM 816 N N . GLY A 1 104 ? -0.234 -5.037 -15.204 1.00 84.50 104 GLY A N 1
ATOM 817 C CA . GLY A 1 104 ? 0.122 -3.928 -14.327 1.00 84.50 104 GLY A CA 1
ATOM 818 C C . GLY A 1 104 ? -1.062 -2.984 -14.148 1.00 84.50 104 GLY A C 1
ATOM 819 O O . GLY A 1 104 ? -1.783 -2.697 -15.099 1.00 84.50 104 GLY A O 1
ATOM 820 N N . ALA A 1 105 ? -1.266 -2.487 -12.930 1.00 86.81 105 ALA A N 1
ATOM 821 C CA . ALA A 1 105 ? -2.284 -1.485 -12.645 1.00 86.81 105 ALA A CA 1
ATOM 822 C C . ALA A 1 105 ? -1.754 -0.433 -11.667 1.00 86.81 105 ALA A C 1
ATOM 824 O O . ALA A 1 105 ? -1.026 -0.755 -10.726 1.00 86.81 105 ALA A O 1
ATOM 825 N N . VAL A 1 106 ? -2.147 0.817 -11.882 1.00 83.75 106 VAL A N 1
ATOM 826 C CA . VAL A 1 106 ? -1.855 1.963 -11.021 1.00 83.75 106 VAL A CA 1
ATOM 827 C C . VAL A 1 106 ? -3.169 2.660 -10.706 1.00 83.75 106 VAL A C 1
ATOM 829 O O . VAL A 1 106 ? -3.922 3.011 -11.610 1.00 83.75 106 VAL A O 1
ATOM 832 N N . LEU A 1 107 ? -3.437 2.869 -9.420 1.00 83.06 107 LEU A N 1
ATOM 833 C CA . LEU A 1 107 ? -4.554 3.681 -8.951 1.00 83.06 107 LEU A CA 1
ATOM 834 C C . LEU A 1 107 ? -4.014 5.058 -8.551 1.00 83.06 107 LEU A C 1
ATOM 836 O O . LEU A 1 107 ? -3.169 5.146 -7.661 1.00 83.06 107 LEU A O 1
ATOM 840 N N . GLY A 1 108 ? -4.482 6.112 -9.212 1.00 86.12 108 GLY A N 1
ATOM 841 C CA . GLY A 1 108 ? -4.063 7.492 -8.980 1.00 86.12 108 GLY A CA 1
ATOM 842 C C . GLY A 1 108 ? -5.241 8.435 -8.741 1.00 86.12 108 GLY A C 1
ATOM 843 O O . GLY A 1 108 ? -6.400 8.067 -8.920 1.00 86.12 108 GLY A O 1
ATOM 844 N N . GLN A 1 109 ? -4.937 9.666 -8.337 1.00 86.81 109 GLN A N 1
ATOM 845 C CA . GLN A 1 109 ? -5.891 10.775 -8.283 1.00 86.81 109 GLN A CA 1
ATOM 846 C C . GLN A 1 109 ? -5.283 11.982 -8.986 1.00 86.81 109 GLN A C 1
ATOM 848 O O . GLN A 1 109 ? -4.081 12.242 -8.869 1.00 86.81 109 GLN A O 1
ATOM 853 N N . ARG A 1 110 ? -6.110 12.720 -9.728 1.00 82.50 110 ARG A N 1
ATOM 854 C CA . ARG A 1 110 ? -5.657 13.903 -10.454 1.00 82.50 110 ARG A CA 1
ATOM 855 C C . ARG A 1 110 ? -5.579 15.086 -9.496 1.00 82.50 110 ARG A C 1
ATOM 857 O O . ARG A 1 110 ? -6.592 15.667 -9.129 1.00 82.50 110 ARG A O 1
ATOM 864 N N . ILE A 1 111 ? -4.360 15.440 -9.107 1.00 75.50 111 ILE A N 1
ATOM 865 C CA . ILE A 1 111 ? -4.083 16.621 -8.289 1.00 75.50 111 ILE A CA 1
ATOM 866 C C . ILE A 1 111 ? -3.623 17.731 -9.239 1.00 75.50 111 ILE A C 1
ATOM 868 O O . ILE A 1 111 ? -2.677 17.530 -10.008 1.00 75.50 111 ILE A O 1
ATOM 872 N N . GLU A 1 112 ? -4.295 18.886 -9.227 1.00 71.00 112 GLU A N 1
ATOM 873 C CA . GLU A 1 112 ? -3.812 20.063 -9.955 1.00 71.00 112 GLU A CA 1
ATOM 874 C C . GLU A 1 112 ? -2.415 20.425 -9.446 1.00 71.00 112 GLU A C 1
ATOM 876 O O . GLU A 1 112 ? -2.184 20.600 -8.248 1.00 71.00 112 GLU A O 1
ATOM 881 N N . LYS A 1 113 ? -1.446 20.486 -10.363 1.00 58.03 113 LYS A N 1
ATOM 882 C CA . LYS A 1 113 ? -0.081 20.867 -10.015 1.00 58.03 113 LYS A CA 1
ATOM 883 C C . LYS A 1 113 ? -0.047 22.375 -9.779 1.00 58.03 113 LYS A C 1
ATOM 885 O O . LYS A 1 113 ? -0.028 23.139 -10.739 1.00 58.03 113 LYS A O 1
ATOM 890 N N . HIS A 1 114 ? -0.002 22.793 -8.519 1.00 46.88 114 HIS A N 1
ATOM 891 C CA . HIS A 1 114 ? 0.502 24.118 -8.174 1.00 46.88 114 HIS A CA 1
ATOM 892 C C . HIS A 1 114 ? 2.029 24.072 -8.308 1.00 46.88 114 HIS A C 1
ATOM 894 O O . HIS A 1 114 ? 2.704 23.468 -7.473 1.00 46.88 114 HIS A O 1
ATOM 900 N N . PHE A 1 115 ? 2.544 24.604 -9.417 1.00 41.97 115 PHE A N 1
ATOM 901 C CA . PHE A 1 115 ? 3.968 24.889 -9.597 1.00 41.97 115 PHE A CA 1
ATOM 902 C C . PHE A 1 115 ? 4.310 26.251 -8.997 1.00 41.97 115 PHE A C 1
ATOM 904 O O . PHE A 1 115 ? 3.458 27.162 -9.117 1.00 41.97 115 PHE A O 1
#

Radius of gyration: 20.05 Å; chains: 1; bounding box: 46×40×54 Å

InterPro domains:
  IPR041577 Reverse transcriptase/retrotransposon-derived protein, RNase H-like domain [PF17919] (68-112)
  IPR043128 Reverse transcriptase/Diguanylate cyclase domain [G3DSA:3.30.70.270] (1-38)
  IPR043502 DNA/RNA polymerase superfamily [SSF56672] (2-112)